Protein AF-Q8HN20-F1 (afdb_monomer_lite)

pLDDT: mean 87.08, std 6.77, range [52.94, 95.38]

Secondary structure (DSSP, 8-state):
-HHHHHHHHHHHHHHTTS--S-SSSGGGTTHHHHHHHHHHHS-----TTS-HHHHHHHHHHHHHHHHHTTTT----

Radius of gyration: 17.21 Å; chains: 1; bounding box: 42×35×38 Å

Structure (mmCIF, N/CA/C/O backbone):
data_AF-Q8HN20-F1
#
_entry.id   AF-Q8HN20-F1
#
loop_
_atom_site.group_PDB
_atom_site.id
_atom_site.type_symbol
_atom_site.label_atom_id
_atom_site.label_alt_id
_atom_site.label_comp_id
_atom_site.label_asym_id
_atom_site.label_entity_id
_atom_site.label_seq_id
_atom_site.pdbx_PDB_ins_code
_atom_site.Cartn_x
_atom_site.Cartn_y
_atom_site.Cartn_z
_atom_site.occupancy
_atom_site.B_iso_or_equiv
_atom_site.auth_seq_id
_atom_site.auth_comp_id
_atom_site.auth_asym_id
_atom_site.auth_atom_id
_atom_site.pdbx_PDB_model_num
ATOM 1 N N . MET A 1 1 ? -5.728 -4.805 -3.088 1.00 84.06 1 MET A N 1
ATOM 2 C CA . MET A 1 1 ? -4.738 -4.617 -2.000 1.00 84.06 1 MET A CA 1
ATOM 3 C C . MET A 1 1 ? -5.045 -3.436 -1.075 1.00 84.06 1 MET A C 1
ATOM 5 O O . MET A 1 1 ? -5.024 -3.637 0.127 1.00 84.06 1 MET A O 1
ATOM 9 N N . ALA A 1 2 ? -5.390 -2.239 -1.570 1.00 84.56 2 ALA A N 1
ATOM 10 C CA . ALA A 1 2 ? -5.576 -1.041 -0.727 1.00 84.56 2 ALA A CA 1
ATOM 11 C C . ALA A 1 2 ? -6.634 -1.151 0.403 1.00 84.56 2 ALA A C 1
ATOM 13 O O . ALA A 1 2 ? -6.437 -0.610 1.482 1.00 84.56 2 ALA A O 1
ATOM 14 N N . PHE A 1 3 ? -7.742 -1.871 0.200 1.00 87.69 3 PHE A N 1
ATOM 15 C CA . PHE A 1 3 ? -8.722 -2.114 1.273 1.00 87.69 3 PHE A CA 1
ATOM 16 C C . PHE A 1 3 ? -8.299 -3.225 2.240 1.00 87.69 3 PHE A C 1
ATOM 18 O O . PHE A 1 3 ? -8.680 -3.202 3.408 1.00 87.69 3 PHE A O 1
ATOM 25 N N . LEU A 1 4 ? -7.477 -4.170 1.776 1.00 88.19 4 LEU A N 1
ATOM 26 C CA . LEU A 1 4 ? -6.963 -5.259 2.607 1.00 88.19 4 LEU A CA 1
ATOM 27 C C . LEU A 1 4 ? -6.065 -4.708 3.721 1.00 88.19 4 LEU A C 1
ATOM 29 O O . LEU A 1 4 ? -6.199 -5.126 4.865 1.00 88.19 4 LEU A O 1
ATOM 33 N N . THR A 1 5 ? -5.246 -3.694 3.428 1.00 89.81 5 THR A N 1
ATOM 34 C CA . THR A 1 5 ? -4.414 -3.021 4.442 1.00 89.81 5 THR A CA 1
ATOM 35 C C . THR A 1 5 ? -5.247 -2.244 5.470 1.00 89.81 5 THR A C 1
ATOM 37 O O . THR A 1 5 ? -4.887 -2.182 6.645 1.00 89.81 5 THR A O 1
ATOM 40 N N . LEU A 1 6 ? -6.391 -1.669 5.076 1.00 89.75 6 LEU A N 1
ATOM 41 C CA . LEU A 1 6 ? -7.325 -1.041 6.020 1.00 89.75 6 LEU A CA 1
ATOM 42 C C . LEU A 1 6 ? -7.929 -2.079 6.969 1.00 89.75 6 LEU A C 1
ATOM 44 O O . LEU A 1 6 ? -7.997 -1.835 8.176 1.00 89.75 6 LEU A O 1
ATOM 48 N N . VAL A 1 7 ? -8.352 -3.225 6.433 1.00 90.44 7 VAL A N 1
ATOM 49 C CA . VAL A 1 7 ? -8.897 -4.336 7.224 1.00 90.44 7 VAL A CA 1
ATOM 50 C C . VAL A 1 7 ? -7.845 -4.866 8.194 1.00 90.44 7 VAL A C 1
ATOM 52 O O . VAL A 1 7 ? -8.129 -4.969 9.383 1.00 90.44 7 VAL A O 1
ATOM 55 N N . GLU A 1 8 ? -6.620 -5.098 7.729 1.00 93.62 8 GLU A N 1
ATOM 56 C CA . GLU A 1 8 ? -5.486 -5.505 8.565 1.00 93.62 8 GLU A CA 1
ATOM 57 C C . GLU A 1 8 ? -5.275 -4.539 9.744 1.00 93.62 8 GLU A C 1
ATOM 59 O O . GLU A 1 8 ? -5.249 -4.962 10.902 1.00 93.62 8 GLU A O 1
ATOM 64 N N . ARG A 1 9 ? -5.237 -3.222 9.484 1.00 91.88 9 ARG A N 1
ATOM 65 C CA . ARG A 1 9 ? -5.108 -2.201 10.539 1.00 91.88 9 ARG A CA 1
ATOM 66 C C . ARG A 1 9 ? -6.281 -2.203 11.521 1.00 91.88 9 ARG A C 1
ATOM 68 O O . ARG A 1 9 ? -6.080 -1.902 12.698 1.00 91.88 9 ARG A O 1
ATOM 75 N N . LYS A 1 10 ? -7.502 -2.511 11.070 1.00 89.62 10 LYS A N 1
ATOM 76 C CA . LYS A 1 10 ? -8.667 -2.649 11.957 1.00 89.62 10 LYS A CA 1
ATOM 77 C C . LYS A 1 10 ? -8.561 -3.908 12.816 1.00 89.62 10 LYS A C 1
ATOM 79 O O . LYS A 1 10 ? -8.730 -3.791 14.025 1.00 89.62 10 LYS A O 1
ATOM 84 N N . ILE A 1 11 ? -8.225 -5.061 12.233 1.00 92.62 11 ILE A N 1
ATOM 85 C CA . ILE A 1 11 ? -8.055 -6.335 12.954 1.00 92.62 11 ILE A CA 1
ATOM 86 C C . ILE A 1 11 ? -6.983 -6.198 14.040 1.00 92.62 11 ILE A C 1
ATOM 88 O O . ILE A 1 11 ? -7.256 -6.485 15.203 1.00 92.62 11 ILE A O 1
ATOM 92 N N . LEU A 1 12 ? -5.804 -5.670 13.696 1.00 92.00 12 LEU A N 1
ATOM 93 C CA . LEU A 1 12 ? -4.727 -5.436 14.663 1.00 92.00 12 LEU A CA 1
ATOM 94 C C . LEU A 1 12 ? -5.140 -4.457 15.768 1.00 92.00 12 LEU A C 1
ATOM 96 O O . LEU A 1 12 ? -4.768 -4.641 16.924 1.00 92.00 12 LEU A O 1
ATOM 100 N N . GLY A 1 13 ? -5.937 -3.438 15.431 1.00 90.25 13 GLY A N 1
ATOM 101 C CA . GLY A 1 13 ? -6.533 -2.545 16.421 1.00 90.25 13 GLY A CA 1
ATOM 102 C C . GLY A 1 13 ? -7.416 -3.305 17.410 1.00 90.25 13 GLY A C 1
ATOM 103 O O . GLY A 1 13 ? -7.199 -3.208 18.618 1.00 90.25 13 GLY A O 1
ATOM 104 N N . TYR A 1 14 ? -8.352 -4.113 16.905 1.00 92.50 14 TYR A N 1
ATOM 105 C CA . TYR A 1 14 ? -9.258 -4.902 17.743 1.00 92.50 14 TYR A CA 1
ATOM 106 C C . TYR A 1 14 ? -8.510 -5.887 18.650 1.00 92.50 14 TYR A C 1
ATOM 108 O O . TYR A 1 14 ? -8.838 -5.978 19.831 1.00 92.50 14 TYR A O 1
ATOM 116 N N . MET A 1 15 ? -7.465 -6.551 18.146 1.00 94.62 15 MET A N 1
ATOM 117 C CA . MET A 1 15 ? -6.612 -7.442 18.948 1.00 94.62 15 MET A CA 1
ATOM 118 C C . MET A 1 15 ? -5.871 -6.704 20.072 1.00 94.62 15 MET A C 1
ATOM 120 O O . MET A 1 15 ? -5.651 -7.262 21.141 1.00 94.62 15 MET A O 1
ATOM 124 N N . GLN A 1 16 ? -5.493 -5.446 19.839 1.00 94.94 16 GLN A N 1
ATOM 125 C CA . GLN A 1 16 ? -4.786 -4.594 20.800 1.00 94.94 16 GLN A CA 1
ATOM 126 C C . GLN A 1 16 ? -5.732 -3.751 21.671 1.00 94.94 16 GLN A C 1
ATOM 128 O O . GLN A 1 16 ? -5.274 -2.813 22.322 1.00 94.94 16 GLN A O 1
ATOM 133 N N . LEU A 1 17 ? -7.044 -4.031 21.657 1.00 90.81 17 LEU A N 1
ATOM 134 C CA . LEU A 1 17 ? -8.070 -3.257 22.371 1.00 90.81 17 LEU A CA 1
ATOM 135 C C . LEU A 1 17 ? -8.037 -1.746 22.056 1.00 90.81 17 LEU A C 1
ATOM 137 O O . LEU A 1 17 ? -8.409 -0.914 22.884 1.00 90.81 17 LEU A O 1
ATOM 141 N N . ARG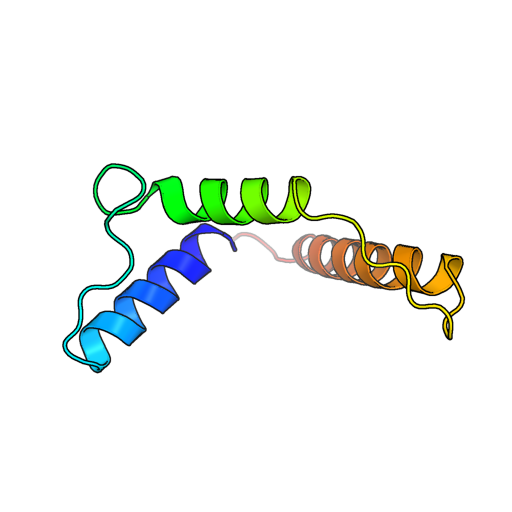 A 1 18 ? -7.628 -1.369 20.836 1.00 92.00 18 ARG A N 1
ATOM 142 C CA . ARG A 1 18 ? -7.657 0.019 20.348 1.00 92.00 18 ARG A CA 1
ATOM 143 C C . ARG A 1 18 ? -8.445 0.142 19.053 1.00 92.00 18 ARG A C 1
ATOM 145 O O . ARG A 1 18 ? -8.531 -0.776 18.245 1.00 92.00 18 ARG A O 1
ATOM 152 N N . LYS A 1 19 ? -9.013 1.317 18.802 1.00 82.88 19 LYS A N 1
ATOM 153 C CA . LYS A 1 19 ? -9.707 1.555 17.533 1.00 82.88 19 LYS A CA 1
ATOM 154 C C . LYS A 1 19 ? -8.678 1.696 16.409 1.00 82.88 19 LYS A C 1
ATOM 156 O O . LYS A 1 19 ? -7.757 2.505 16.504 1.00 82.88 19 LYS A O 1
ATOM 161 N N . GLY A 1 20 ? -8.846 0.903 15.350 1.00 84.69 20 GLY A N 1
ATOM 162 C CA . GLY A 1 20 ? -8.143 1.102 14.084 1.00 84.69 20 GLY A CA 1
ATOM 163 C C . GLY A 1 20 ? -8.526 2.437 13.420 1.00 84.69 20 GLY A C 1
ATOM 164 O O . GLY A 1 20 ? -9.354 3.182 13.952 1.00 84.69 20 GLY A O 1
ATOM 165 N N . PRO A 1 21 ? -7.959 2.759 12.247 1.00 84.19 21 PRO A N 1
ATOM 166 C CA . PRO A 1 21 ? -8.168 4.051 11.591 1.00 84.19 21 PRO A CA 1
ATOM 167 C C . PRO A 1 21 ? -9.663 4.350 11.373 1.00 84.19 21 PRO A C 1
ATOM 169 O O . PRO A 1 21 ? -10.388 3.542 10.787 1.00 84.19 21 PRO A O 1
ATOM 172 N N . ASN A 1 22 ? -10.117 5.505 11.882 1.00 85.81 22 ASN A N 1
ATOM 173 C CA . ASN A 1 22 ? -11.522 5.946 11.856 1.00 85.81 22 ASN A CA 1
ATOM 174 C C . ASN A 1 22 ? -11.700 7.448 11.538 1.00 85.81 22 ASN A C 1
ATOM 176 O O . ASN A 1 22 ? -12.817 7.946 11.580 1.00 85.81 22 ASN A O 1
ATOM 180 N N . ILE A 1 23 ? -10.606 8.178 11.287 1.00 82.62 23 ILE A N 1
ATOM 181 C CA . ILE A 1 23 ? -10.613 9.650 11.167 1.00 82.62 23 ILE A CA 1
ATOM 182 C C . ILE A 1 23 ? -10.841 10.093 9.715 1.00 82.62 23 ILE A C 1
ATOM 184 O O . ILE A 1 23 ? -11.512 11.088 9.459 1.00 82.62 23 ILE A O 1
ATOM 188 N N . VAL A 1 24 ? -10.288 9.357 8.747 1.00 81.44 24 VAL A N 1
ATOM 189 C CA . VAL A 1 24 ? -10.312 9.749 7.333 1.00 81.44 24 VAL A CA 1
ATOM 190 C C . VAL A 1 24 ? -11.582 9.201 6.665 1.00 81.44 24 VAL A C 1
ATOM 192 O O . VAL A 1 24 ? -11.609 8.066 6.182 1.00 81.44 24 VAL A O 1
ATOM 195 N N . GLY A 1 25 ? -12.649 10.006 6.663 1.00 84.56 25 GLY A N 1
ATOM 196 C CA . GLY A 1 25 ? -13.966 9.659 6.106 1.00 84.56 25 GLY A CA 1
ATOM 197 C C . GLY A 1 25 ? -14.838 8.786 7.027 1.00 84.56 25 GLY A C 1
ATOM 198 O O . GLY A 1 25 ? -14.401 8.408 8.118 1.00 84.56 25 GLY A O 1
ATOM 199 N N . PRO A 1 26 ? -16.068 8.428 6.604 1.00 83.81 26 PRO A N 1
ATOM 200 C CA . PRO A 1 26 ? -16.942 7.555 7.386 1.00 83.81 26 PRO A CA 1
ATOM 201 C C . PRO A 1 26 ? -16.253 6.207 7.626 1.00 83.81 26 PRO A C 1
ATOM 203 O O . PRO A 1 26 ? -15.759 5.569 6.695 1.00 83.81 26 PRO A O 1
ATOM 206 N N . TYR A 1 27 ? -16.160 5.800 8.892 1.00 80.88 27 TYR A N 1
ATOM 207 C CA . TYR A 1 27 ? -15.486 4.576 9.342 1.00 80.88 27 TYR A CA 1
ATOM 208 C C . TYR A 1 27 ? -14.013 4.404 8.910 1.00 80.88 27 TYR A C 1
ATOM 210 O O . TYR A 1 27 ? -13.472 3.297 9.005 1.00 80.88 27 TYR A O 1
ATOM 218 N N . GLY A 1 28 ? -13.342 5.469 8.453 1.00 84.12 28 GLY A N 1
ATOM 219 C CA . GLY A 1 28 ? -11.962 5.408 7.962 1.00 84.12 28 GLY A CA 1
ATOM 220 C C . GLY A 1 28 ? -11.805 4.870 6.533 1.00 84.12 28 GLY A C 1
ATOM 221 O O . GLY A 1 28 ? -10.686 4.564 6.134 1.00 84.12 28 GLY A O 1
ATOM 222 N N . ILE A 1 29 ? -12.888 4.733 5.756 1.00 88.56 29 ILE A N 1
ATOM 223 C CA . ILE A 1 29 ? -12.866 4.138 4.402 1.00 88.56 29 ILE A CA 1
ATOM 224 C C . ILE A 1 29 ? -11.948 4.904 3.439 1.00 88.56 29 ILE A C 1
ATOM 226 O O . ILE A 1 29 ? -11.366 4.302 2.539 1.00 88.56 29 ILE A O 1
ATOM 230 N N . LEU A 1 30 ? -11.769 6.213 3.639 1.00 90.94 30 LEU A N 1
ATOM 231 C CA . LEU A 1 30 ? -10.915 7.043 2.787 1.00 90.94 30 LEU A CA 1
ATOM 232 C C . LEU A 1 30 ? -9.423 6.956 3.155 1.00 90.94 30 LEU A C 1
ATOM 234 O O . LEU A 1 30 ? -8.585 7.530 2.459 1.00 90.94 30 LEU A O 1
ATOM 238 N N . GLN A 1 31 ? -9.061 6.210 4.203 1.00 91.19 31 GLN A N 1
ATOM 239 C CA . GLN A 1 31 ? -7.671 6.028 4.630 1.00 91.19 31 GLN A CA 1
ATOM 240 C C . GLN A 1 31 ? -6.728 5.539 3.512 1.00 91.19 31 GLN A C 1
ATOM 242 O O . GLN A 1 31 ? -5.635 6.095 3.407 1.00 91.19 31 GLN A O 1
ATOM 247 N N . PRO A 1 32 ? -7.087 4.559 2.654 1.00 90.50 32 PRO A N 1
ATOM 248 C CA . PRO A 1 32 ? -6.174 4.073 1.621 1.00 90.50 32 PRO A CA 1
ATOM 249 C C . PRO A 1 32 ? -5.865 5.140 0.564 1.00 90.50 32 PRO A C 1
ATOM 251 O O . PRO A 1 32 ? -4.751 5.190 0.046 1.00 90.50 32 PRO A O 1
ATOM 254 N N . PHE A 1 33 ? -6.824 6.029 0.281 1.00 91.31 33 PHE A N 1
ATOM 255 C CA . PHE A 1 33 ? -6.618 7.162 -0.621 1.00 91.31 33 PHE A CA 1
ATOM 256 C C . PHE A 1 33 ? -5.712 8.222 0.008 1.00 91.31 33 PHE A C 1
ATOM 258 O O . PHE A 1 33 ? -4.810 8.724 -0.657 1.00 91.31 33 PHE A O 1
ATOM 265 N N . ALA A 1 34 ? -5.902 8.532 1.294 1.00 90.94 34 ALA A N 1
ATOM 266 C CA . ALA A 1 34 ? -5.040 9.474 2.005 1.00 90.94 34 ALA A CA 1
ATOM 267 C C . ALA A 1 34 ? -3.587 8.984 2.099 1.00 90.94 34 ALA A C 1
ATOM 269 O O . ALA A 1 34 ? -2.663 9.769 1.888 1.00 90.94 34 ALA A O 1
ATOM 270 N N . ASP A 1 35 ? -3.377 7.690 2.350 1.00 90.50 35 ASP A N 1
ATOM 271 C CA . ASP A 1 35 ? -2.043 7.087 2.368 1.00 90.50 35 ASP A CA 1
ATOM 272 C C . ASP A 1 35 ? -1.378 7.164 0.980 1.00 90.50 35 ASP A C 1
ATOM 274 O O . ASP A 1 35 ? -0.200 7.509 0.885 1.00 90.50 35 ASP A O 1
ATOM 278 N N . ALA A 1 36 ? -2.131 6.917 -0.099 1.00 91.56 36 ALA A N 1
ATOM 279 C CA . ALA A 1 36 ? -1.627 7.047 -1.466 1.00 91.56 36 ALA A CA 1
ATOM 280 C C . ALA A 1 36 ? -1.252 8.500 -1.806 1.00 91.56 36 ALA A C 1
ATOM 282 O O . ALA A 1 36 ? -0.131 8.755 -2.244 1.00 91.56 36 ALA A O 1
ATOM 283 N N . MET A 1 37 ? -2.142 9.464 -1.545 1.00 93.94 37 MET A N 1
ATOM 284 C CA . MET A 1 37 ? -1.865 10.890 -1.776 1.00 93.94 37 MET A CA 1
ATOM 285 C C . MET A 1 37 ? -0.635 11.362 -1.000 1.00 93.94 37 MET A C 1
ATOM 287 O O . MET A 1 37 ? 0.219 12.052 -1.554 1.00 93.94 37 MET A O 1
ATOM 291 N N . LYS A 1 38 ? -0.497 10.929 0.259 1.00 91.69 38 LYS A N 1
ATOM 292 C CA . LYS A 1 38 ? 0.671 11.238 1.088 1.00 91.69 38 LYS A CA 1
ATOM 293 C C . LYS A 1 38 ? 1.975 10.740 0.462 1.00 91.69 38 LYS A C 1
ATOM 295 O O . LYS A 1 38 ? 2.987 11.424 0.568 1.00 91.69 38 LYS A O 1
ATOM 300 N N . LEU A 1 39 ? 1.968 9.564 -0.165 1.00 90.44 39 LEU A N 1
ATOM 301 C CA . LEU A 1 39 ? 3.147 9.025 -0.846 1.00 90.44 39 LEU A CA 1
ATOM 302 C C . LEU A 1 39 ? 3.468 9.783 -2.137 1.00 90.44 39 LEU A C 1
ATOM 304 O O . LEU A 1 39 ? 4.641 10.027 -2.393 1.00 90.44 39 LEU A O 1
ATOM 308 N N . PHE A 1 40 ? 2.462 10.202 -2.908 1.00 88.62 40 PHE A N 1
ATOM 309 C CA . PHE A 1 40 ? 2.678 10.996 -4.126 1.00 88.62 40 PHE A CA 1
ATOM 310 C C . PHE A 1 40 ? 3.196 12.407 -3.845 1.00 88.62 40 PHE A C 1
ATOM 312 O O . PHE A 1 40 ? 3.976 12.939 -4.627 1.00 88.62 40 PHE A O 1
ATOM 319 N N . MET A 1 41 ? 2.778 13.005 -2.730 1.00 92.94 41 MET A N 1
ATOM 320 C CA . MET A 1 41 ? 3.271 14.312 -2.292 1.00 92.94 41 MET A CA 1
ATOM 321 C C . MET A 1 41 ? 4.652 14.244 -1.634 1.00 92.94 41 MET A C 1
ATOM 323 O O . MET A 1 41 ? 5.287 15.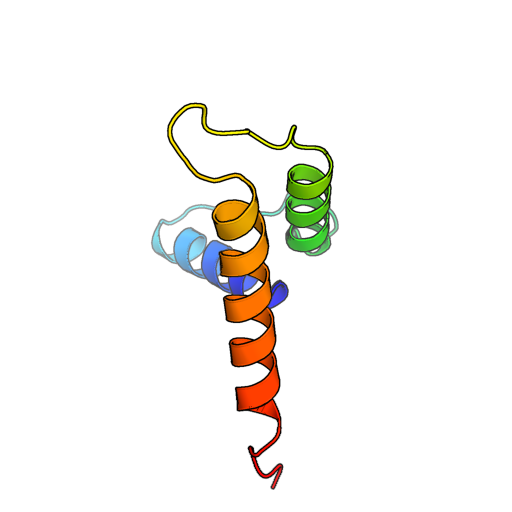279 -1.446 1.00 92.94 41 MET A O 1
ATOM 327 N N . LYS A 1 42 ? 5.119 13.052 -1.240 1.00 90.19 42 LYS A N 1
ATOM 328 C CA . LYS A 1 42 ? 6.414 12.905 -0.580 1.00 90.19 42 LYS A CA 1
ATOM 329 C C . LYS A 1 42 ? 7.535 13.157 -1.584 1.00 90.19 42 LYS A C 1
ATOM 331 O O . LYS A 1 42 ? 7.553 12.571 -2.663 1.00 90.19 42 LYS A O 1
ATOM 336 N N . GLU A 1 43 ? 8.503 13.979 -1.189 1.00 86.25 43 GLU A N 1
ATOM 337 C CA . GLU A 1 43 ? 9.684 14.237 -2.007 1.00 86.25 43 GLU A CA 1
ATOM 338 C C . GLU A 1 43 ? 10.412 12.924 -2.345 1.00 86.25 43 GLU A C 1
ATOM 340 O O . GLU A 1 43 ? 10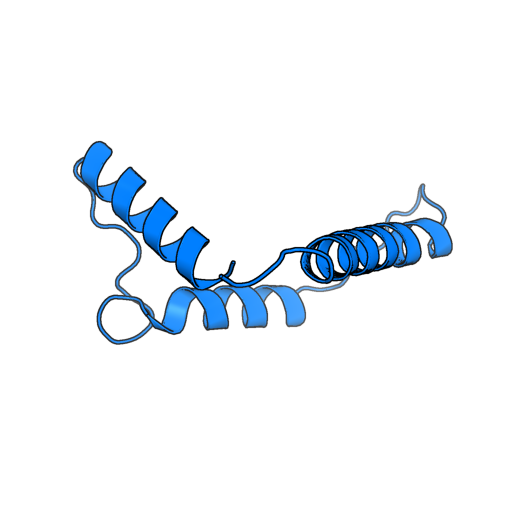.673 12.103 -1.449 1.00 86.25 43 GLU A O 1
ATOM 345 N N . PRO A 1 44 ? 10.741 12.691 -3.629 1.00 80.50 44 PRO A N 1
ATOM 346 C CA . PRO A 1 44 ? 11.456 11.495 -4.033 1.00 80.50 44 PRO A CA 1
ATOM 347 C C . PRO A 1 44 ? 12.890 11.567 -3.507 1.00 80.50 44 PRO A C 1
ATOM 349 O O . PRO A 1 44 ? 13.736 12.284 -4.039 1.00 80.50 44 PRO A O 1
ATOM 352 N N . MET A 1 45 ? 13.166 10.793 -2.459 1.00 78.06 45 MET A N 1
ATOM 353 C CA . MET A 1 45 ? 14.507 10.651 -1.896 1.00 78.06 45 MET A CA 1
ATOM 354 C C . MET A 1 45 ? 15.431 10.009 -2.934 1.00 78.06 45 MET A C 1
ATOM 356 O O . MET A 1 45 ? 15.226 8.858 -3.320 1.00 78.06 45 MET A O 1
ATOM 360 N N . ARG A 1 46 ? 16.453 10.748 -3.379 1.00 75.38 46 ARG A N 1
ATOM 361 C CA . ARG A 1 46 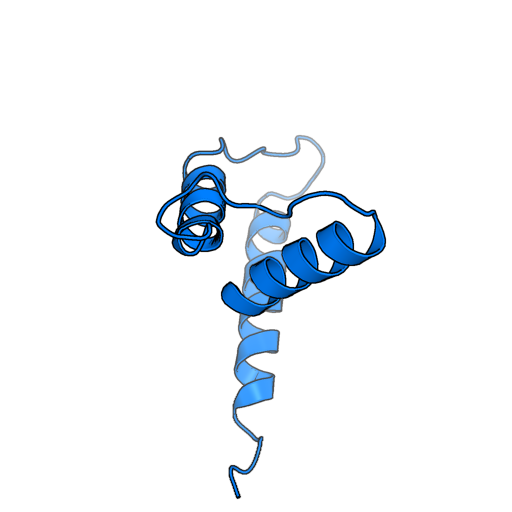? 17.495 10.249 -4.286 1.00 75.38 46 ARG A CA 1
ATOM 362 C C . ARG A 1 46 ? 18.716 9.830 -3.465 1.00 75.38 46 ARG A C 1
ATOM 364 O O . ARG A 1 46 ? 19.353 10.703 -2.876 1.00 75.38 46 ARG A O 1
ATOM 371 N N . PRO A 1 47 ? 19.055 8.532 -3.386 1.00 77.31 47 PRO A N 1
ATOM 372 C CA . PRO A 1 47 ? 20.236 8.104 -2.650 1.00 77.31 47 PRO A CA 1
ATOM 373 C C . PRO A 1 47 ? 21.502 8.513 -3.410 1.00 77.31 47 PRO A C 1
ATOM 375 O O . PRO A 1 47 ? 21.620 8.256 -4.606 1.00 77.31 47 PRO A O 1
ATOM 378 N N . LEU A 1 48 ? 22.470 9.107 -2.709 1.00 76.38 48 LEU A N 1
ATOM 379 C CA . LEU A 1 48 ? 23.749 9.539 -3.295 1.00 76.38 48 LEU A CA 1
ATOM 380 C C . LEU A 1 48 ? 24.654 8.360 -3.695 1.00 76.38 48 LEU A C 1
ATOM 382 O O . LEU A 1 48 ? 25.545 8.518 -4.521 1.00 76.38 48 LEU A O 1
ATOM 386 N N . THR A 1 49 ? 24.431 7.180 -3.114 1.00 79.56 49 THR A N 1
ATOM 387 C CA . THR A 1 49 ? 25.298 5.999 -3.248 1.00 79.56 49 THR A CA 1
ATOM 388 C C . THR A 1 49 ? 24.755 4.927 -4.198 1.00 79.56 49 THR A C 1
ATOM 390 O O . THR A 1 49 ? 25.352 3.859 -4.310 1.00 79.56 49 THR A O 1
ATOM 393 N N . THR A 1 50 ? 23.636 5.172 -4.891 1.00 80.00 50 THR A N 1
ATOM 394 C CA . THR A 1 50 ? 22.995 4.166 -5.760 1.00 80.00 50 THR A CA 1
ATOM 395 C C . THR A 1 50 ? 22.776 4.675 -7.177 1.00 80.00 50 THR A C 1
ATOM 397 O O . THR A 1 50 ? 22.481 5.850 -7.383 1.00 80.00 50 THR A O 1
ATOM 400 N N . SER A 1 51 ? 22.825 3.780 -8.164 1.00 85.19 51 SER A N 1
ATOM 401 C CA . SER A 1 51 ? 22.438 4.108 -9.538 1.00 85.19 51 SER A CA 1
ATOM 402 C C . SER A 1 51 ? 20.951 4.474 -9.615 1.00 85.19 51 SER A C 1
ATOM 404 O O . SER A 1 51 ? 20.084 3.639 -9.339 1.00 85.19 51 SER A O 1
ATOM 406 N N . MET A 1 52 ? 20.658 5.700 -10.053 1.00 83.12 52 MET A N 1
ATOM 407 C CA . MET A 1 52 ? 19.291 6.223 -10.178 1.00 83.12 52 MET A CA 1
ATOM 408 C C . MET A 1 52 ? 18.401 5.362 -11.091 1.00 83.12 52 MET A C 1
ATOM 410 O O . MET A 1 52 ? 17.211 5.203 -10.831 1.00 83.12 52 MET A O 1
ATOM 414 N N . SER A 1 53 ? 18.982 4.767 -12.138 1.00 86.31 53 SER A N 1
ATOM 415 C CA . SER A 1 53 ? 18.278 3.874 -13.064 1.00 86.31 53 SER A CA 1
ATOM 416 C C . SER A 1 53 ? 17.730 2.629 -12.363 1.00 86.31 53 SER A C 1
ATOM 418 O O . SER A 1 53 ? 16.537 2.351 -12.467 1.00 86.31 53 SER A O 1
ATOM 420 N N . LEU A 1 54 ? 18.559 1.913 -11.593 1.00 87.00 54 LEU A N 1
ATOM 421 C CA . LEU A 1 54 ? 18.121 0.717 -10.863 1.00 87.00 54 LEU A CA 1
ATOM 422 C C . LEU A 1 54 ? 17.079 1.047 -9.789 1.00 87.00 54 LEU A C 1
ATOM 424 O O . LEU A 1 54 ? 16.149 0.269 -9.592 1.00 87.00 54 LEU A O 1
ATOM 428 N N . PHE A 1 55 ? 17.183 2.209 -9.139 1.00 88.44 55 PHE A N 1
ATOM 429 C CA . PHE A 1 55 ? 16.222 2.632 -8.117 1.00 88.44 55 PHE A CA 1
ATOM 430 C C . PHE A 1 55 ? 14.809 2.861 -8.680 1.00 88.44 55 PHE A C 1
ATOM 432 O O . PHE A 1 55 ? 13.827 2.591 -7.995 1.00 88.44 55 PHE A O 1
ATOM 439 N N . ILE A 1 56 ? 14.695 3.314 -9.934 1.00 88.44 56 ILE A N 1
ATOM 440 C CA . ILE A 1 56 ? 13.403 3.483 -10.619 1.00 88.44 56 ILE A CA 1
ATOM 441 C C . ILE A 1 56 ? 12.920 2.157 -11.227 1.00 88.44 56 ILE A C 1
ATOM 443 O O . ILE A 1 56 ? 11.736 1.840 -11.137 1.00 88.44 56 ILE A O 1
ATOM 447 N N . ILE A 1 57 ? 13.816 1.376 -11.842 1.00 92.38 57 ILE A N 1
ATOM 448 C CA . ILE A 1 57 ? 13.454 0.141 -12.559 1.00 92.38 57 ILE A CA 1
ATOM 449 C C . ILE A 1 57 ? 13.050 -0.987 -11.598 1.00 92.38 57 ILE A C 1
ATOM 451 O O . ILE A 1 57 ? 12.148 -1.763 -11.901 1.00 92.38 57 ILE A O 1
ATOM 455 N N . ALA A 1 58 ? 13.673 -1.091 -10.424 1.00 91.44 58 ALA A N 1
ATOM 456 C CA . ALA A 1 58 ? 13.365 -2.153 -9.467 1.00 91.44 58 ALA A CA 1
ATOM 457 C C . ALA A 1 58 ? 11.883 -2.180 -9.016 1.00 91.44 58 ALA A C 1
ATOM 459 O O . ALA A 1 58 ? 11.247 -3.233 -9.137 1.00 91.44 58 ALA A O 1
ATOM 460 N N . PRO A 1 59 ? 11.279 -1.072 -8.531 1.00 90.69 59 PRO A N 1
ATOM 461 C CA . PRO A 1 59 ? 9.872 -1.078 -8.133 1.00 90.69 59 PRO A CA 1
ATOM 462 C C . PRO A 1 59 ? 8.908 -1.228 -9.320 1.00 90.69 59 PRO A C 1
ATOM 464 O O . PRO A 1 59 ? 7.864 -1.861 -9.161 1.00 90.69 59 PRO A O 1
ATOM 467 N N . THR A 1 60 ? 9.235 -0.709 -10.511 1.00 93.31 60 THR A N 1
ATOM 468 C CA . THR A 1 60 ? 8.380 -0.880 -11.702 1.00 93.31 60 THR A CA 1
ATOM 469 C C . THR A 1 60 ? 8.376 -2.328 -12.190 1.00 93.31 60 THR A C 1
ATOM 471 O O . THR A 1 60 ? 7.316 -2.867 -12.514 1.00 93.31 60 THR A O 1
ATOM 474 N N . LEU A 1 61 ? 9.527 -3.002 -12.167 1.00 95.38 61 LEU A N 1
ATOM 475 C CA . LEU A 1 61 ? 9.628 -4.416 -12.518 1.00 95.38 61 LEU A CA 1
ATOM 476 C C . LEU A 1 61 ? 8.905 -5.309 -11.496 1.00 95.38 61 LEU A C 1
ATOM 478 O O . LEU A 1 61 ? 8.146 -6.194 -11.878 1.00 95.38 61 LEU A O 1
ATOM 482 N N . SER A 1 62 ? 9.048 -5.023 -10.199 1.00 93.44 62 SER A N 1
ATOM 483 C CA . SER A 1 62 ? 8.299 -5.725 -9.145 1.00 93.44 62 SER A CA 1
ATOM 484 C C . SER A 1 62 ? 6.779 -5.595 -9.327 1.00 93.44 62 SER A C 1
ATOM 486 O O . SER A 1 62 ? 6.052 -6.588 -9.264 1.00 93.44 62 SER A O 1
ATOM 488 N N . LEU A 1 63 ? 6.290 -4.388 -9.638 1.00 92.69 63 LEU A N 1
ATOM 489 C CA . LEU A 1 63 ? 4.868 -4.149 -9.886 1.00 92.69 63 LEU A CA 1
ATOM 490 C C . LEU A 1 63 ? 4.360 -4.888 -11.134 1.00 92.69 63 LEU A C 1
ATOM 492 O O . LEU A 1 63 ? 3.295 -5.501 -11.088 1.00 92.69 63 LEU A O 1
ATOM 496 N N . THR A 1 64 ? 5.104 -4.841 -12.242 1.00 93.88 64 THR A N 1
ATOM 497 C CA . THR A 1 64 ? 4.705 -5.516 -13.492 1.00 93.88 64 THR A CA 1
ATOM 498 C C . THR A 1 64 ? 4.651 -7.034 -13.335 1.00 93.88 64 THR A C 1
ATOM 500 O O . THR A 1 64 ? 3.698 -7.651 -13.810 1.00 93.88 64 THR A O 1
ATOM 503 N N . LEU A 1 65 ? 5.594 -7.629 -12.596 1.00 92.81 65 LEU A N 1
ATOM 504 C CA . LEU A 1 65 ? 5.559 -9.048 -12.232 1.00 92.81 65 LEU A CA 1
ATOM 505 C C . LEU A 1 65 ? 4.356 -9.387 -11.342 1.00 92.81 65 LEU A C 1
ATOM 507 O O . LEU A 1 65 ? 3.646 -10.353 -11.604 1.00 92.81 65 LEU A O 1
ATOM 511 N N . ALA A 1 66 ? 4.084 -8.587 -10.308 1.00 91.44 66 ALA A N 1
ATOM 512 C CA . ALA A 1 66 ? 2.945 -8.831 -9.424 1.00 91.44 66 ALA A CA 1
ATOM 513 C C . ALA A 1 66 ? 1.601 -8.805 -10.179 1.00 91.44 66 ALA A C 1
ATOM 515 O O . ALA A 1 66 ? 0.709 -9.599 -9.880 1.00 91.44 66 ALA A O 1
ATOM 516 N N . LEU A 1 67 ? 1.460 -7.919 -11.172 1.00 89.38 67 LEU A N 1
ATOM 517 C CA . LEU A 1 67 ? 0.263 -7.832 -12.013 1.00 89.38 67 LEU A CA 1
ATOM 518 C C . LEU A 1 67 ? 0.165 -8.979 -13.029 1.00 89.38 67 LEU A C 1
ATOM 520 O O . LEU A 1 67 ? -0.934 -9.486 -13.255 1.00 89.38 67 LEU A O 1
ATOM 524 N N . SER A 1 68 ? 1.280 -9.417 -13.626 1.00 90.62 68 SER A N 1
ATOM 525 C CA . SER A 1 68 ? 1.266 -10.516 -14.602 1.00 90.62 68 SER A CA 1
ATOM 526 C C . SER A 1 68 ? 0.885 -11.858 -13.970 1.00 90.62 68 SER A C 1
ATOM 528 O O . SER A 1 68 ? 0.172 -12.647 -14.590 1.00 90.62 68 SER A O 1
ATOM 530 N N . LEU A 1 69 ? 1.259 -12.083 -12.706 1.00 89.56 69 LEU A N 1
ATOM 531 C CA . LEU A 1 69 ? 0.888 -13.276 -11.933 1.00 89.56 69 LEU A CA 1
ATOM 532 C C . LEU A 1 69 ? -0.624 -13.432 -11.717 1.00 89.56 69 LEU A C 1
ATOM 534 O O . LEU A 1 69 ? -1.091 -14.532 -11.434 1.00 89.56 69 LEU A O 1
ATOM 538 N N . TRP A 1 70 ? -1.400 -12.357 -11.855 1.00 83.94 70 TRP A N 1
ATOM 539 C CA . TRP A 1 70 ? -2.858 -12.394 -11.717 1.00 83.94 70 TRP A CA 1
ATOM 540 C C . TRP A 1 70 ? -3.596 -12.808 -12.997 1.00 83.94 70 TRP A C 1
ATOM 542 O O . TRP A 1 70 ? -4.778 -13.141 -12.931 1.00 83.94 70 TRP A O 1
ATOM 552 N N . ILE A 1 71 ? -2.922 -12.801 -14.151 1.00 83.62 71 ILE A N 1
ATOM 553 C CA . ILE A 1 71 ? -3.505 -13.128 -15.461 1.00 83.62 71 ILE A CA 1
ATOM 554 C C . ILE A 1 71 ? -3.899 -14.612 -15.595 1.00 83.62 71 ILE A C 1
ATOM 556 O O . ILE A 1 71 ? -5.005 -14.870 -16.067 1.00 83.62 71 ILE A O 1
ATOM 560 N N . PRO A 1 72 ? -3.064 -15.598 -15.204 1.00 86.00 72 PRO A N 1
ATOM 561 C CA . PRO A 1 72 ? -3.367 -17.009 -15.444 1.00 86.00 72 PRO A CA 1
ATOM 562 C C . PRO A 1 72 ? -4.328 -17.625 -14.421 1.00 86.00 72 PRO A C 1
ATOM 564 O O . PRO A 1 72 ? -4.604 -18.815 -14.519 1.00 86.00 72 PRO A O 1
ATOM 567 N N . LEU A 1 73 ? -4.816 -16.869 -13.430 1.00 83.19 73 LEU A N 1
ATOM 568 C CA . LEU A 1 73 ? -5.733 -17.400 -12.422 1.00 83.19 73 LEU A CA 1
ATOM 569 C C . LEU A 1 73 ? -7.107 -17.670 -13.061 1.00 83.19 73 LEU A C 1
ATOM 571 O O . LEU A 1 73 ? -7.807 -16.709 -13.402 1.00 83.19 73 LEU A O 1
ATOM 575 N N . PRO A 1 74 ? -7.523 -18.943 -13.219 1.00 74.31 74 PRO A N 1
ATOM 576 C CA . PRO A 1 74 ? -8.840 -19.244 -13.750 1.00 74.31 74 PRO A CA 1
ATOM 577 C C . PRO A 1 74 ? -9.886 -18.761 -12.744 1.00 74.31 74 PRO A C 1
ATOM 579 O O . PRO A 1 74 ? -9.875 -19.147 -11.574 1.00 74.31 74 PRO A O 1
ATOM 582 N N . ARG A 1 75 ? -10.786 -17.890 -13.199 1.00 67.06 75 ARG A N 1
ATOM 583 C CA . ARG A 1 75 ? -11.988 -17.544 -12.440 1.00 67.06 75 ARG A CA 1
ATOM 584 C C . ARG A 1 75 ? -13.023 -18.621 -12.743 1.00 67.06 75 ARG A C 1
ATOM 586 O O . ARG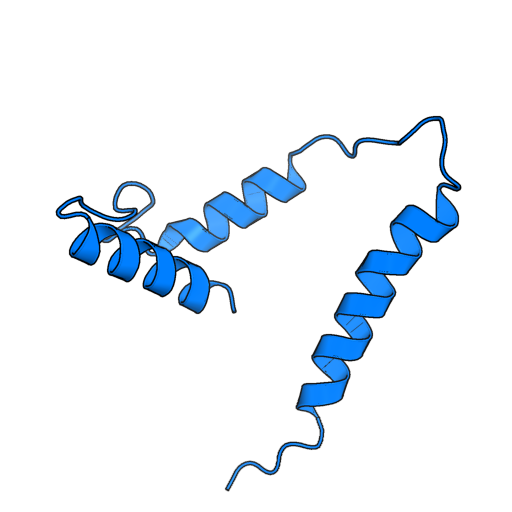 A 1 75 ? -13.583 -18.623 -13.836 1.00 67.06 75 ARG A O 1
ATOM 593 N N . ALA A 1 76 ? -13.154 -19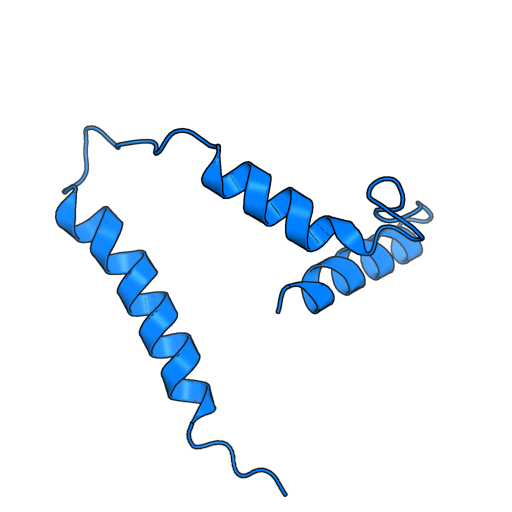.569 -11.818 1.00 52.94 76 ALA A N 1
ATOM 594 C CA . ALA A 1 76 ? -14.288 -20.485 -11.761 1.00 52.94 76 ALA A CA 1
ATOM 595 C C . ALA A 1 76 ? -15.562 -19.728 -11.367 1.00 52.94 76 ALA A C 1
ATOM 597 O O . ALA A 1 76 ? -15.437 -18.740 -10.602 1.00 52.94 76 ALA A O 1
#

Foldseek 3Di:
DLVVVQVVQQVVCVVVVHGGQCDQPHRNPCVSVVVVVVVVPDDPDDDPPDDPVCVVVVVVVVVVVVVVVVVPDDDD

Organism: Rattus norvegicus (NCBI:txid10116)

InterPro domains:
  IPR001694 NADH:ubiquinone oxidoreductase, subunit 1/F420H2 oxidoreductase subunit H [PF00146] (1-74)
  IPR001694 NADH:ubiquinone oxidoreductase, subunit 1/F420H2 oxidoreductase subunit H [PTHR11432] (1-74)
  IPR018086 NADH:ubiquinone oxidoreductase, subunit 1, conserved site [PS00667] (28-43)

Sequence (76 aa):
MAFLTLVERKILGYMQLRKGPNIVGPYGILQPFADAMKLFMKEPMRPLTTSMSLFIIAPTLSLTLALSLWIPLPRA